Protein AF-A0A7Y3D140-F1 (afdb_monomer)

Secondary structure (DSSP, 8-state):
---EEEE--GGGHHHHHHHHHHHHHHTSS-S--SPPPHHHHHHHS-TTSEEEEEETTEEEEEEEEEES-SSGGGTT-EEEEEEE-

Structure (mmCIF, N/CA/C/O backbone):
data_AF-A0A7Y3D140-F1
#
_entry.id   AF-A0A7Y3D140-F1
#
loop_
_atom_site.group_PDB
_atom_site.id
_atom_site.type_symbol
_atom_site.label_atom_id
_atom_site.label_alt_id
_atom_site.label_comp_id
_atom_site.label_asym_id
_atom_site.label_entity_id
_atom_site.label_seq_id
_atom_site.pdbx_PDB_ins_code
_atom_site.Cartn_x
_atom_site.Cartn_y
_atom_site.Cartn_z
_atom_site.occupancy
_atom_site.B_iso_or_equiv
_atom_site.auth_seq_id
_atom_site.auth_comp_id
_atom_site.auth_asym_id
_atom_site.auth_atom_id
_atom_site.pdbx_PDB_model_num
ATOM 1 N N . MET A 1 1 ? -2.040 -1.791 -23.635 1.00 75.25 1 MET A N 1
ATOM 2 C CA . MET A 1 1 ? -1.427 -2.501 -22.490 1.00 75.25 1 MET A CA 1
ATOM 3 C C . MET A 1 1 ? -2.544 -2.945 -21.565 1.00 75.25 1 MET A C 1
ATOM 5 O O . MET A 1 1 ? -3.437 -2.145 -21.323 1.00 75.25 1 MET A O 1
ATOM 9 N N . SER A 1 2 ? -2.541 -4.198 -21.112 1.00 93.50 2 SER A N 1
ATOM 10 C CA . SER A 1 2 ? -3.506 -4.697 -20.125 1.00 93.50 2 SER A CA 1
ATOM 11 C C . SER A 1 2 ? -2.933 -4.550 -18.720 1.00 93.50 2 SER A C 1
ATOM 13 O O . SER A 1 2 ? -1.779 -4.912 -18.497 1.00 93.50 2 SER A O 1
ATOM 15 N N . VAL A 1 3 ? -3.743 -4.059 -17.786 1.00 96.81 3 VAL A N 1
ATOM 16 C CA . VAL A 1 3 ? -3.404 -4.039 -16.361 1.00 96.81 3 VAL A CA 1
ATOM 17 C C . VAL A 1 3 ? -4.004 -5.277 -15.709 1.00 96.81 3 VAL A C 1
ATOM 19 O O . VAL A 1 3 ? -5.195 -5.543 -15.869 1.00 96.81 3 VAL A O 1
ATOM 22 N N . VAL A 1 4 ? -3.189 -6.024 -14.970 1.00 98.06 4 VAL A N 1
ATOM 23 C CA . VAL A 1 4 ? -3.652 -7.132 -14.128 1.00 98.06 4 VAL A CA 1
ATOM 24 C C . VAL A 1 4 ? -3.633 -6.674 -12.677 1.00 98.06 4 VAL A C 1
ATOM 26 O O . VAL A 1 4 ? -2.604 -6.209 -12.191 1.00 98.06 4 VAL A O 1
ATOM 29 N N . ILE A 1 5 ? -4.762 -6.819 -11.985 1.00 98.38 5 ILE A N 1
ATOM 30 C CA . ILE A 1 5 ? -4.871 -6.557 -10.547 1.00 98.38 5 ILE A CA 1
ATOM 31 C C . ILE A 1 5 ? -4.929 -7.890 -9.812 1.00 98.38 5 ILE A C 1
ATOM 33 O O . ILE A 1 5 ? -5.706 -8.773 -10.178 1.00 98.38 5 ILE A O 1
ATOM 37 N N . ARG A 1 6 ? -4.125 -8.038 -8.759 1.00 98.12 6 ARG A N 1
ATOM 38 C CA . ARG A 1 6 ? -4.179 -9.202 -7.865 1.00 98.12 6 ARG A CA 1
ATOM 39 C C . ARG A 1 6 ? -3.810 -8.821 -6.440 1.00 98.12 6 ARG A C 1
ATOM 41 O O . ARG A 1 6 ? -3.241 -7.758 -6.206 1.00 98.12 6 ARG A O 1
ATOM 48 N N . THR A 1 7 ? -4.085 -9.719 -5.500 1.00 98.44 7 THR A N 1
ATOM 49 C CA . THR A 1 7 ? -3.604 -9.594 -4.122 1.00 98.44 7 THR A CA 1
ATOM 50 C C . THR A 1 7 ? -2.079 -9.495 -4.091 1.00 98.44 7 THR A C 1
ATOM 52 O O . THR A 1 7 ? -1.379 -10.209 -4.824 1.00 98.44 7 THR A O 1
ATOM 55 N N . LEU A 1 8 ? -1.587 -8.592 -3.245 1.00 98.31 8 LEU A N 1
ATOM 56 C CA . LEU A 1 8 ? -0.170 -8.431 -2.939 1.00 98.31 8 LEU A CA 1
ATOM 57 C C . LEU A 1 8 ? 0.372 -9.688 -2.246 1.00 98.31 8 LEU A C 1
ATOM 59 O O . LEU A 1 8 ? -0.279 -10.258 -1.371 1.00 98.31 8 LEU A O 1
ATOM 63 N N . LYS A 1 9 ? 1.579 -10.100 -2.621 1.00 97.31 9 LYS A N 1
ATOM 64 C CA . LYS A 1 9 ? 2.366 -11.141 -1.955 1.00 97.31 9 LYS A CA 1
ATOM 65 C C . LYS A 1 9 ? 3.618 -10.509 -1.358 1.00 97.31 9 LYS A C 1
ATOM 67 O O . LYS A 1 9 ? 4.074 -9.480 -1.838 1.00 97.31 9 LYS A O 1
ATOM 72 N N . GLU A 1 10 ? 4.216 -11.160 -0.368 1.00 97.25 10 GLU A N 1
ATOM 73 C CA . GLU A 1 10 ? 5.482 -10.711 0.232 1.00 97.25 10 GLU A CA 1
ATOM 74 C C . GLU A 1 10 ? 6.591 -10.496 -0.811 1.00 97.25 10 GLU A C 1
ATOM 76 O O . GLU A 1 10 ? 7.315 -9.511 -0.754 1.00 97.25 10 GLU A O 1
ATOM 81 N N . ALA A 1 11 ? 6.650 -11.342 -1.844 1.00 97.50 11 ALA A N 1
ATOM 82 C CA . ALA A 1 11 ? 7.599 -11.192 -2.949 1.00 97.50 11 ALA A CA 1
ATOM 83 C C . ALA A 1 11 ? 7.412 -9.900 -3.775 1.00 97.50 11 ALA A C 1
ATOM 85 O O . ALA A 1 11 ? 8.326 -9.499 -4.487 1.00 97.50 11 ALA A O 1
ATOM 86 N N . ASP A 1 12 ? 6.251 -9.241 -3.699 1.00 98.12 12 ASP A N 1
ATOM 87 C CA . ASP A 1 12 ? 6.032 -7.946 -4.353 1.00 98.12 12 ASP A CA 1
ATOM 88 C C . ASP A 1 12 ? 6.591 -6.780 -3.529 1.00 98.12 12 ASP A C 1
ATOM 90 O O . ASP A 1 12 ? 6.650 -5.655 -4.032 1.00 98.12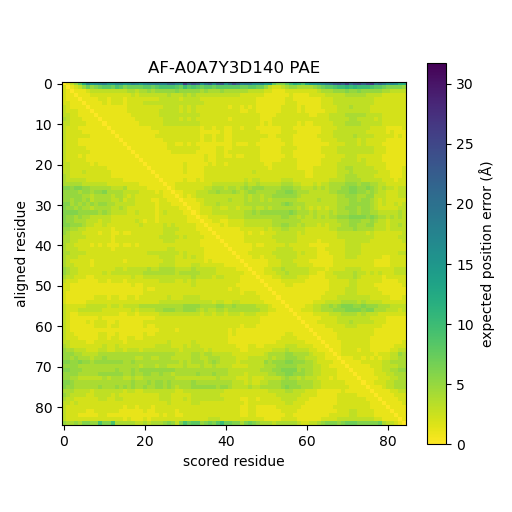 12 ASP A O 1
ATOM 94 N N . TYR A 1 13 ? 6.971 -7.021 -2.268 1.00 98.19 13 TYR A N 1
ATOM 95 C CA . TYR A 1 13 ? 7.295 -5.956 -1.329 1.00 98.19 13 TYR A CA 1
ATOM 96 C C . TYR A 1 13 ? 8.447 -5.082 -1.805 1.00 98.19 13 TYR A C 1
ATOM 98 O O . TYR A 1 13 ? 8.370 -3.869 -1.675 1.00 98.19 13 TYR A O 1
ATOM 106 N N . GLU A 1 14 ? 9.468 -5.665 -2.430 1.00 98.12 14 GLU A N 1
ATOM 107 C CA . GLU A 1 14 ? 10.588 -4.904 -2.989 1.00 98.12 14 GLU A CA 1
ATOM 108 C C . GLU A 1 14 ? 10.125 -3.864 -4.027 1.00 98.12 14 GLU A C 1
ATOM 110 O O . GLU A 1 14 ? 10.623 -2.740 -4.074 1.00 98.12 14 GLU A O 1
ATOM 115 N N . ALA A 1 15 ? 9.137 -4.204 -4.859 1.00 98.31 15 ALA A N 1
ATOM 116 C CA . ALA A 1 15 ? 8.585 -3.259 -5.823 1.00 98.31 15 ALA A CA 1
ATOM 117 C C . ALA A 1 15 ? 7.659 -2.233 -5.153 1.00 98.31 15 ALA A C 1
ATOM 119 O O . ALA A 1 15 ? 7.687 -1.057 -5.503 1.00 98.31 15 ALA A O 1
ATOM 120 N N . VAL A 1 16 ? 6.859 -2.670 -4.182 1.00 98.38 16 VAL A N 1
ATOM 121 C CA . VAL A 1 16 ? 5.933 -1.817 -3.422 1.00 98.38 16 VAL A CA 1
ATOM 122 C C . VAL A 1 16 ? 6.686 -0.779 -2.594 1.00 98.38 16 VAL A C 1
ATOM 124 O O . VAL A 1 16 ? 6.324 0.395 -2.621 1.00 98.38 16 VAL A O 1
ATOM 127 N N . SER A 1 17 ? 7.750 -1.184 -1.903 1.00 98.00 17 SER A N 1
ATOM 128 C CA . SER A 1 17 ? 8.582 -0.313 -1.076 1.00 98.00 17 SER A CA 1
ATOM 129 C C . SER A 1 17 ? 9.293 0.744 -1.920 1.00 98.00 17 SER A C 1
ATOM 131 O O . SER A 1 17 ? 9.341 1.903 -1.519 1.00 98.00 17 SER A O 1
ATOM 133 N N . ARG A 1 18 ? 9.739 0.392 -3.135 1.00 98.44 18 ARG A N 1
ATOM 134 C CA . ARG A 1 18 ? 10.279 1.352 -4.109 1.00 98.44 18 ARG A CA 1
ATOM 135 C C . ARG A 1 18 ? 9.240 2.395 -4.531 1.00 98.44 18 ARG A C 1
ATOM 137 O O . ARG A 1 18 ? 9.514 3.585 -4.435 1.00 98.44 18 ARG A O 1
ATOM 144 N N . ILE A 1 19 ? 8.044 1.966 -4.939 1.00 98.38 19 ILE A N 1
ATOM 145 C CA . ILE A 1 19 ? 6.956 2.882 -5.336 1.00 98.38 19 ILE A CA 1
ATOM 146 C C . ILE A 1 19 ? 6.551 3.783 -4.156 1.00 98.38 19 ILE A C 1
ATOM 148 O O . ILE A 1 19 ? 6.278 4.971 -4.317 1.00 98.38 19 ILE A O 1
ATOM 152 N N . TYR A 1 20 ? 6.537 3.233 -2.942 1.00 97.75 20 TYR A N 1
ATOM 153 C CA . TYR A 1 20 ? 6.261 3.995 -1.731 1.00 97.75 20 TYR A CA 1
ATOM 154 C C . TYR A 1 20 ? 7.353 5.037 -1.442 1.00 97.75 20 TYR A C 1
ATOM 156 O O . TYR A 1 20 ? 7.031 6.180 -1.119 1.00 97.75 20 TYR A O 1
ATOM 164 N N . ALA A 1 21 ? 8.628 4.681 -1.635 1.00 98.00 21 ALA A N 1
ATOM 165 C CA . ALA A 1 21 ? 9.764 5.596 -1.518 1.00 98.00 21 ALA A CA 1
ATOM 166 C C . ALA A 1 21 ? 9.672 6.765 -2.508 1.00 98.00 21 ALA A C 1
ATOM 168 O O . ALA A 1 21 ? 9.942 7.906 -2.139 1.00 98.00 21 ALA A O 1
ATOM 169 N N . GLU A 1 22 ? 9.252 6.499 -3.748 1.00 97.75 22 GLU A N 1
ATOM 170 C CA . GLU A 1 22 ? 8.996 7.542 -4.748 1.00 97.75 22 GLU A CA 1
ATOM 171 C C . GLU A 1 22 ? 7.904 8.504 -4.263 1.00 97.75 22 GLU A C 1
ATOM 173 O O . GLU A 1 22 ? 8.074 9.720 -4.339 1.00 97.75 22 GLU A O 1
ATOM 178 N N . GLY A 1 23 ? 6.829 7.971 -3.670 1.00 96.75 23 GLY A N 1
ATOM 179 C CA . GLY A 1 23 ? 5.782 8.760 -3.023 1.00 96.75 23 GLY A CA 1
ATOM 180 C C . GLY A 1 23 ? 6.301 9.640 -1.880 1.00 96.75 23 GLY A C 1
ATOM 181 O O . GLY A 1 23 ? 5.974 10.827 -1.838 1.00 96.75 23 GLY A O 1
ATOM 182 N N . ILE A 1 24 ? 7.140 9.094 -0.992 1.00 96.94 24 ILE A N 1
ATOM 183 C CA . ILE A 1 24 ? 7.791 9.841 0.101 1.00 96.94 24 ILE A CA 1
ATOM 184 C C . ILE A 1 24 ? 8.659 10.970 -0.462 1.00 96.94 24 ILE A C 1
ATOM 186 O O . ILE A 1 24 ? 8.556 12.110 -0.011 1.00 96.94 24 ILE A O 1
ATOM 190 N N . ALA A 1 25 ? 9.460 10.686 -1.493 1.00 97.19 25 ALA A N 1
ATOM 191 C CA . ALA A 1 25 ? 10.357 11.660 -2.109 1.00 97.19 25 ALA A CA 1
ATOM 192 C C . ALA A 1 25 ? 9.618 12.876 -2.700 1.00 97.19 25 ALA A C 1
ATOM 194 O O . ALA A 1 25 ? 10.209 13.951 -2.805 1.00 97.19 25 ALA A O 1
ATOM 195 N N . THR A 1 26 ? 8.331 12.743 -3.053 1.00 95.81 26 THR A N 1
ATOM 196 C CA . THR A 1 26 ? 7.516 13.891 -3.493 1.00 95.81 26 THR A CA 1
ATOM 197 C C . THR A 1 26 ? 7.180 14.875 -2.370 1.00 95.81 26 THR A C 1
ATOM 199 O O . THR A 1 26 ? 6.898 16.035 -2.657 1.00 95.81 26 THR A O 1
ATOM 202 N N . GLY A 1 27 ? 7.140 14.425 -1.109 1.00 94.38 27 GLY A N 1
ATOM 203 C CA 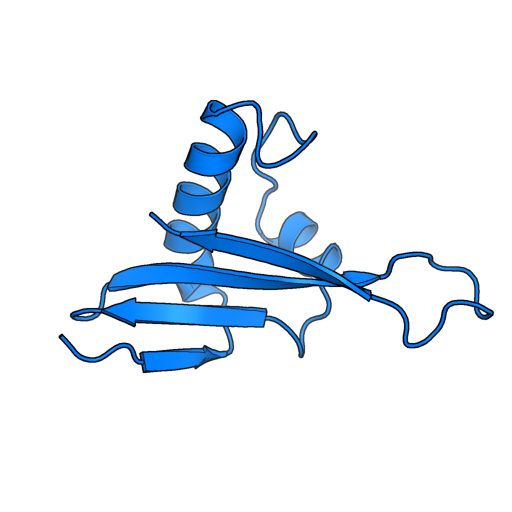. GLY A 1 27 ? 6.648 15.212 0.028 1.00 94.38 27 GLY A CA 1
ATOM 204 C C . GLY A 1 27 ? 5.146 15.534 -0.007 1.00 94.38 27 GLY A C 1
ATOM 205 O O . GLY A 1 27 ? 4.697 16.401 0.739 1.00 94.38 27 GLY A O 1
ATOM 206 N N . ILE A 1 28 ? 4.369 14.884 -0.885 1.00 93.50 28 ILE A N 1
ATOM 207 C CA . ILE A 1 28 ? 2.936 15.167 -1.092 1.00 93.50 28 ILE A CA 1
ATOM 208 C C . ILE A 1 28 ? 2.068 13.956 -0.736 1.00 93.50 28 ILE A C 1
ATOM 210 O O . ILE A 1 28 ? 1.005 14.108 -0.140 1.00 93.50 28 ILE A O 1
ATOM 214 N N . ALA A 1 29 ? 2.497 12.750 -1.119 1.00 92.44 29 ALA A N 1
ATOM 215 C CA . ALA A 1 29 ? 1.649 11.558 -1.064 1.00 92.44 29 ALA A CA 1
ATOM 216 C C . ALA A 1 29 ? 1.493 10.949 0.341 1.00 92.44 29 ALA A C 1
ATOM 218 O O . ALA A 1 29 ? 0.621 10.109 0.550 1.00 92.44 29 ALA A O 1
ATOM 219 N N . THR A 1 30 ? 2.362 11.299 1.288 1.00 93.12 30 THR A N 1
ATOM 220 C CA . THR A 1 30 ? 2.355 10.756 2.651 1.00 93.12 30 THR A CA 1
ATOM 221 C C . THR A 1 30 ? 3.099 11.686 3.602 1.00 93.12 30 THR A C 1
ATOM 223 O O . THR A 1 30 ? 3.973 12.439 3.179 1.00 93.12 30 THR A O 1
ATOM 226 N N . PHE A 1 31 ? 2.757 11.617 4.888 1.00 92.06 31 PHE A N 1
ATOM 227 C CA . PHE A 1 31 ? 3.507 12.276 5.962 1.00 92.06 31 PHE A CA 1
ATOM 228 C C . PHE A 1 31 ? 4.672 11.431 6.486 1.00 92.06 31 PHE A C 1
ATOM 230 O O . PHE A 1 31 ? 5.451 11.898 7.312 1.00 92.06 31 PHE A O 1
ATOM 237 N N . GLU A 1 32 ? 4.772 10.186 6.034 1.00 93.56 32 GLU A N 1
ATOM 238 C CA . GLU A 1 32 ? 5.847 9.277 6.409 1.00 93.56 32 GLU A CA 1
ATOM 239 C C . GLU A 1 32 ? 7.151 9.735 5.760 1.00 93.56 32 GLU A C 1
ATOM 241 O O . GLU A 1 32 ? 7.177 10.109 4.588 1.00 93.56 32 GLU A O 1
ATOM 246 N N . THR A 1 33 ? 8.235 9.717 6.527 1.00 94.38 33 THR A N 1
ATOM 247 C CA . THR A 1 33 ? 9.545 10.202 6.071 1.00 94.38 33 THR A CA 1
ATOM 248 C C . THR A 1 33 ? 10.470 9.078 5.631 1.00 94.38 33 THR A C 1
ATOM 250 O O . THR A 1 33 ? 11.472 9.331 4.968 1.00 94.38 33 THR A O 1
ATOM 253 N N . GLU A 1 34 ? 10.147 7.839 5.998 1.00 95.62 34 GLU A N 1
ATOM 254 C CA . GLU A 1 34 ? 10.968 6.662 5.746 1.00 95.62 34 GLU A CA 1
ATOM 255 C C . GLU A 1 34 ? 10.108 5.494 5.259 1.00 95.62 34 GLU A C 1
ATOM 257 O O . GLU A 1 34 ? 8.904 5.399 5.518 1.00 95.62 34 GLU A O 1
ATOM 262 N N . VAL A 1 35 ? 10.744 4.596 4.512 1.00 96.12 35 VAL A N 1
ATOM 263 C CA . VAL A 1 35 ? 10.127 3.348 4.073 1.00 9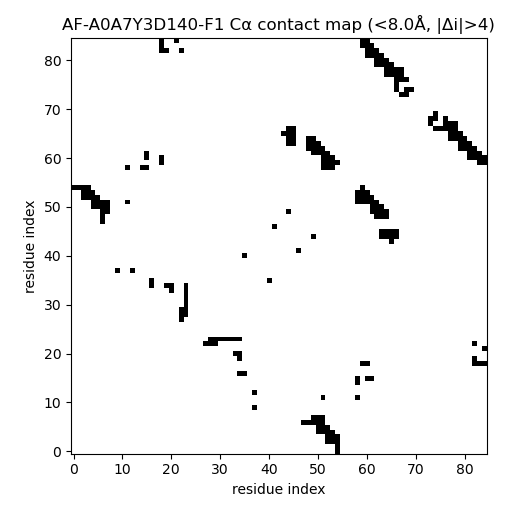6.12 35 VAL A CA 1
ATOM 264 C C . VAL A 1 35 ? 10.243 2.349 5.217 1.00 96.12 35 VAL A C 1
ATOM 266 O O . VAL A 1 35 ? 11.350 2.056 5.663 1.00 96.12 35 VAL A O 1
ATOM 269 N N . LEU A 1 36 ? 9.107 1.825 5.675 1.00 94.31 36 LEU A N 1
ATOM 270 C CA . LEU A 1 36 ? 9.068 0.782 6.702 1.00 94.31 36 LEU A CA 1
ATOM 271 C C . LEU A 1 36 ? 9.752 -0.501 6.212 1.00 94.31 36 LEU A C 1
ATOM 273 O O . LEU A 1 36 ? 9.888 -0.732 5.008 1.00 94.31 36 LEU A O 1
ATOM 277 N N . ASP A 1 37 ? 10.165 -1.368 7.128 1.00 96.00 37 ASP A N 1
ATOM 27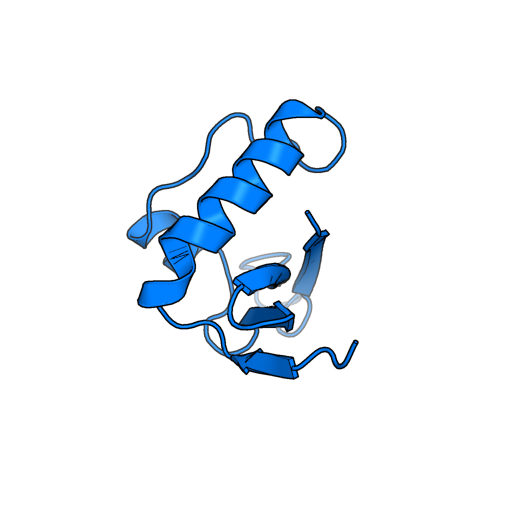8 C CA . ASP A 1 37 ? 10.530 -2.731 6.757 1.00 96.00 37 ASP A CA 1
ATOM 279 C C . ASP A 1 37 ? 9.270 -3.579 6.487 1.00 96.00 37 ASP A C 1
ATOM 281 O O . ASP A 1 37 ? 8.134 -3.123 6.646 1.00 96.00 37 ASP A O 1
ATOM 285 N N . TRP A 1 38 ? 9.454 -4.808 5.995 1.00 96.12 38 TRP A N 1
ATOM 286 C CA . TRP A 1 38 ? 8.312 -5.669 5.674 1.00 96.12 38 TRP A CA 1
ATOM 287 C C . TRP A 1 38 ? 7.421 -5.966 6.891 1.00 96.12 38 TRP A C 1
ATOM 289 O O . TRP A 1 38 ? 6.209 -5.804 6.747 1.00 96.12 38 TRP A O 1
ATOM 299 N N . PRO A 1 39 ? 7.946 -6.388 8.061 1.00 97.31 39 PRO A N 1
ATOM 300 C CA . PRO A 1 39 ? 7.126 -6.618 9.250 1.00 97.31 39 PRO A CA 1
ATOM 301 C C . PRO A 1 39 ? 6.236 -5.430 9.624 1.00 97.31 39 PRO A C 1
ATOM 303 O O . PRO A 1 39 ? 5.024 -5.614 9.768 1.00 97.31 39 PRO A O 1
ATOM 306 N N . ASP A 1 40 ? 6.801 -4.226 9.699 1.00 96.38 40 ASP A N 1
ATOM 307 C CA . ASP A 1 40 ? 6.070 -3.030 10.118 1.00 96.38 40 ASP A CA 1
ATOM 308 C C . ASP A 1 40 ? 5.047 -2.597 9.060 1.00 96.38 40 ASP A C 1
ATOM 310 O O . ASP A 1 40 ? 3.892 -2.281 9.367 1.00 96.38 40 ASP A O 1
ATOM 314 N N . TRP A 1 41 ? 5.425 -2.653 7.779 1.00 96.31 41 TRP A N 1
ATOM 315 C CA . TRP A 1 41 ? 4.505 -2.378 6.676 1.00 96.31 41 TRP A CA 1
ATOM 316 C C . TRP A 1 41 ? 3.351 -3.391 6.644 1.00 96.31 41 TRP A C 1
ATOM 318 O O . TRP A 1 41 ? 2.191 -3.038 6.411 1.00 96.31 41 TRP A O 1
ATOM 328 N N . ASN A 1 42 ? 3.653 -4.664 6.905 1.00 96.31 42 ASN A N 1
ATOM 329 C CA . ASN A 1 42 ? 2.681 -5.745 6.945 1.00 96.31 42 ASN A CA 1
ATOM 330 C C . ASN A 1 42 ? 1.733 -5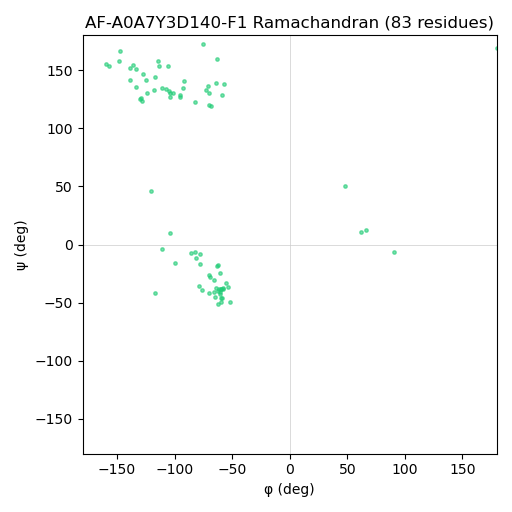.646 8.151 1.00 96.31 42 ASN A C 1
ATOM 332 O O . ASN A 1 42 ? 0.598 -6.096 8.028 1.00 96.31 42 ASN A O 1
ATOM 336 N N . ASP A 1 43 ? 2.129 -5.062 9.280 1.00 96.00 43 ASP A N 1
ATOM 337 C CA . ASP A 1 43 ? 1.211 -4.827 10.405 1.00 96.00 43 ASP A CA 1
ATOM 338 C C . ASP A 1 43 ? 0.317 -3.592 10.181 1.00 96.00 43 ASP A C 1
ATOM 340 O O . ASP A 1 43 ? -0.878 -3.603 10.489 1.00 96.00 43 ASP A O 1
ATOM 344 N N . LYS A 1 44 ? 0.861 -2.546 9.542 1.00 95.25 44 LYS A N 1
ATOM 345 C CA . LYS A 1 44 ? 0.165 -1.271 9.290 1.00 95.25 44 LYS A CA 1
ATOM 346 C C . LYS A 1 44 ? -1.115 -1.407 8.453 1.00 95.25 44 LYS A C 1
ATOM 348 O O . LYS A 1 44 ? -2.096 -0.695 8.694 1.00 95.25 44 LYS A O 1
ATOM 353 N N . TYR A 1 45 ? -1.123 -2.286 7.452 1.00 97.06 45 TYR A N 1
ATOM 354 C CA . TYR A 1 45 ? -2.237 -2.419 6.503 1.00 97.06 45 TYR A CA 1
ATOM 355 C C . TYR A 1 45 ? -3.081 -3.672 6.753 1.00 97.06 45 TYR A C 1
ATOM 357 O O . TYR A 1 45 ? -2.599 -4.702 7.207 1.00 97.06 45 TYR A O 1
ATOM 365 N N . ILE A 1 46 ? -4.356 -3.653 6.376 1.00 97.19 46 ILE A N 1
ATOM 366 C CA . ILE A 1 46 ? -5.255 -4.808 6.492 1.00 97.19 46 ILE A CA 1
ATOM 367 C C . ILE A 1 46 ? -4.833 -5.876 5.474 1.00 97.19 46 ILE A C 1
ATOM 369 O O . ILE A 1 46 ? -4.841 -5.620 4.272 1.00 97.19 46 ILE A O 1
ATOM 373 N N . SER A 1 47 ? -4.474 -7.076 5.935 1.00 95.50 47 SER A N 1
ATOM 374 C CA . SER A 1 47 ? -3.888 -8.146 5.105 1.00 95.50 47 SER A CA 1
ATOM 375 C C . SER A 1 47 ? -4.750 -8.579 3.918 1.00 95.50 47 SER A C 1
ATOM 377 O O . SER A 1 47 ? -4.225 -8.809 2.832 1.00 95.50 47 SER A O 1
ATOM 379 N N . SER A 1 48 ? -6.074 -8.625 4.080 1.00 95.56 48 SER A N 1
ATOM 380 C CA . SER A 1 48 ? -7.008 -8.990 3.007 1.00 95.56 48 SER A CA 1
ATOM 381 C C . SER A 1 48 ? -7.275 -7.871 1.995 1.00 95.56 48 SER A C 1
ATOM 383 O O . SER A 1 48 ? -7.936 -8.112 0.988 1.00 95.56 48 SER A O 1
ATOM 385 N N . CYS A 1 49 ? -6.792 -6.652 2.247 1.00 97.25 49 CYS A N 1
ATOM 386 C CA . CYS A 1 49 ? -7.139 -5.453 1.484 1.00 97.25 49 CYS A CA 1
ATOM 387 C C . CYS A 1 49 ? -5.900 -4.808 0.855 1.00 97.25 49 CYS A C 1
ATOM 389 O O . CYS A 1 49 ? -5.703 -3.598 0.960 1.00 97.25 49 CYS A O 1
ATOM 391 N N . ARG A 1 50 ? -5.046 -5.628 0.234 1.00 98.38 50 ARG A N 1
ATOM 392 C CA . ARG A 1 50 ? -3.809 -5.186 -0.420 1.00 98.38 50 ARG A CA 1
ATOM 393 C C . ARG A 1 50 ? -3.745 -5.713 -1.839 1.00 98.38 50 ARG A C 1
ATOM 395 O O . ARG A 1 50 ? -3.816 -6.923 -2.059 1.00 98.38 50 ARG A O 1
ATOM 402 N N . LEU A 1 51 ? -3.597 -4.807 -2.791 1.00 98.75 51 LEU A N 1
ATOM 403 C CA . LEU A 1 51 ? -3.602 -5.102 -4.215 1.00 98.75 51 LEU A CA 1
ATOM 404 C C . LEU A 1 51 ? -2.353 -4.527 -4.874 1.00 98.75 51 LEU A C 1
ATOM 406 O O . LEU A 1 51 ? -1.890 -3.456 -4.492 1.00 98.75 51 LEU A O 1
ATOM 410 N N . VAL A 1 52 ? -1.860 -5.214 -5.900 1.00 98.75 52 VAL A N 1
ATOM 411 C CA . VAL A 1 52 ? -0.834 -4.707 -6.819 1.00 98.75 52 VAL A CA 1
ATOM 412 C C . VAL A 1 52 ? -1.400 -4.618 -8.232 1.00 98.75 52 VAL A C 1
ATOM 414 O O . VAL A 1 52 ? -2.192 -5.470 -8.647 1.00 98.75 52 VAL A O 1
ATOM 417 N N . ALA A 1 53 ? -0.978 -3.592 -8.965 1.00 98.69 53 ALA A N 1
ATOM 418 C CA . ALA A 1 53 ? -1.244 -3.416 -10.383 1.00 98.69 53 ALA A CA 1
ATOM 419 C C . ALA A 1 53 ? -0.013 -3.816 -11.195 1.00 98.69 53 ALA A C 1
ATOM 421 O O . ALA A 1 53 ? 1.097 -3.380 -10.892 1.00 98.69 53 ALA A O 1
ATOM 422 N N . ILE A 1 54 ? -0.209 -4.651 -12.217 1.00 98.50 54 ILE A N 1
ATOM 423 C CA . ILE A 1 54 ? 0.876 -5.254 -12.995 1.00 98.50 54 ILE A CA 1
ATOM 424 C C . ILE A 1 54 ? 0.706 -4.944 -14.479 1.00 98.50 54 ILE A C 1
ATOM 426 O O . ILE A 1 54 ? -0.364 -5.175 -15.048 1.00 98.50 54 ILE A O 1
ATOM 430 N N . ILE A 1 55 ? 1.783 -4.472 -15.108 1.00 97.88 55 ILE A N 1
ATOM 431 C CA . ILE A 1 55 ? 1.909 -4.286 -16.557 1.00 97.88 55 ILE A CA 1
ATOM 432 C C . ILE A 1 55 ? 3.210 -4.955 -17.002 1.00 97.88 55 ILE A C 1
ATOM 434 O O . ILE A 1 55 ? 4.268 -4.646 -16.461 1.00 97.88 55 ILE A O 1
ATOM 438 N N . ALA A 1 56 ? 3.138 -5.853 -17.992 1.00 95.44 56 ALA A N 1
ATOM 439 C CA . ALA A 1 56 ? 4.304 -6.575 -18.524 1.00 95.44 56 ALA A CA 1
ATOM 440 C C . ALA A 1 56 ? 5.193 -7.175 -17.409 1.00 95.44 56 ALA A C 1
ATOM 442 O O . ALA A 1 56 ? 6.395 -6.922 -17.355 1.00 95.44 56 ALA A O 1
ATOM 443 N N . ASP A 1 57 ? 4.556 -7.902 -16.483 1.00 93.56 57 ASP A N 1
ATOM 444 C CA . ASP A 1 57 ? 5.172 -8.566 -15.322 1.00 93.56 57 ASP A CA 1
ATOM 445 C C . ASP A 1 57 ? 5.862 -7.645 -14.301 1.00 93.56 57 ASP A C 1
ATOM 447 O O . ASP A 1 57 ? 6.519 -8.116 -13.374 1.00 93.56 57 ASP A O 1
ATOM 451 N N . LYS A 1 58 ? 5.664 -6.327 -14.407 1.00 96.88 58 LYS A N 1
ATOM 452 C CA . LYS A 1 58 ? 6.160 -5.345 -13.440 1.00 96.88 58 LYS A CA 1
ATOM 453 C C . LYS A 1 58 ? 5.024 -4.789 -12.605 1.00 96.88 58 LYS A C 1
ATOM 455 O O . LYS A 1 58 ? 3.997 -4.387 -13.146 1.00 96.88 58 LYS A O 1
ATOM 460 N N . VAL A 1 59 ? 5.234 -4.723 -11.293 1.00 98.38 59 VAL A N 1
ATOM 461 C CA . VAL A 1 59 ? 4.363 -3.957 -10.399 1.00 98.38 59 VAL A CA 1
ATOM 462 C C . VAL A 1 59 ? 4.564 -2.471 -10.703 1.00 98.38 59 VAL A C 1
ATOM 464 O O . VAL A 1 59 ? 5.678 -1.968 -10.578 1.00 98.38 59 VAL A O 1
ATOM 467 N N . VAL A 1 60 ? 3.490 -1.803 -11.119 1.00 98.19 60 VAL A N 1
ATOM 468 C CA . VAL A 1 60 ? 3.448 -0.369 -11.479 1.00 98.19 60 VAL A CA 1
ATOM 469 C C . VAL A 1 60 ? 2.650 0.463 -10.473 1.00 98.19 60 VAL A C 1
ATOM 471 O O . VAL A 1 60 ? 2.528 1.674 -10.590 1.00 98.19 60 VAL A O 1
ATOM 474 N N . GLY A 1 61 ? 2.053 -0.189 -9.479 1.00 98.44 61 GLY A N 1
ATOM 475 C CA . GLY A 1 61 ? 1.285 0.484 -8.448 1.00 98.44 61 GLY A CA 1
ATOM 476 C C . GLY A 1 61 ? 0.706 -0.493 -7.445 1.00 98.44 61 GLY A C 1
ATOM 477 O O . GLY A 1 61 ? 0.706 -1.710 -7.659 1.00 98.44 61 GLY A O 1
ATOM 478 N N . PHE A 1 62 ? 0.190 0.042 -6.350 1.00 98.69 62 PHE A N 1
ATOM 479 C CA . PHE A 1 62 ? -0.483 -0.736 -5.322 1.00 98.69 62 PHE A CA 1
ATOM 480 C C . PHE A 1 62 ? -1.593 0.075 -4.656 1.00 98.69 62 PHE A C 1
ATOM 482 O O . PHE A 1 62 ? -1.595 1.306 -4.681 1.00 98.69 62 PHE A O 1
ATOM 489 N N . ALA A 1 63 ? -2.539 -0.639 -4.055 1.00 98.69 63 ALA A N 1
ATOM 490 C CA . ALA A 1 63 ? -3.600 -0.064 -3.242 1.00 98.69 63 ALA A CA 1
ATOM 491 C C . ALA A 1 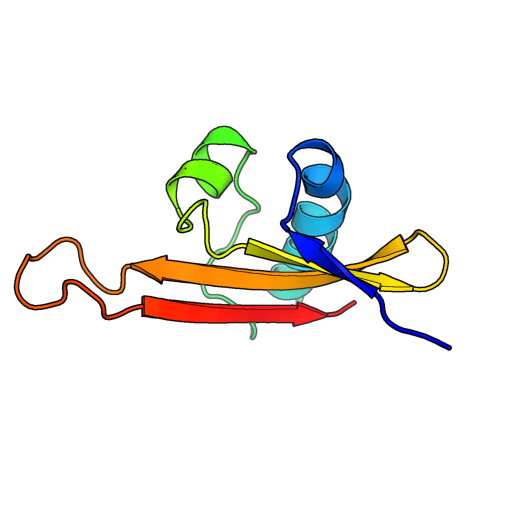63 ? -3.736 -0.851 -1.938 1.00 98.69 63 ALA A C 1
ATOM 493 O O . ALA A 1 63 ? -3.726 -2.085 -1.947 1.00 98.69 63 ALA A O 1
ATOM 494 N N . VAL A 1 64 ? -3.859 -0.137 -0.825 1.00 98.44 64 VAL A N 1
ATOM 495 C CA . VAL A 1 64 ? -3.934 -0.716 0.520 1.00 98.44 64 VAL A CA 1
ATOM 496 C C . VAL A 1 64 ? -4.978 -0.006 1.366 1.00 98.44 64 VAL A C 1
ATOM 498 O O . VAL A 1 64 ? -5.251 1.177 1.162 1.00 98.44 64 VAL A O 1
ATOM 501 N N . 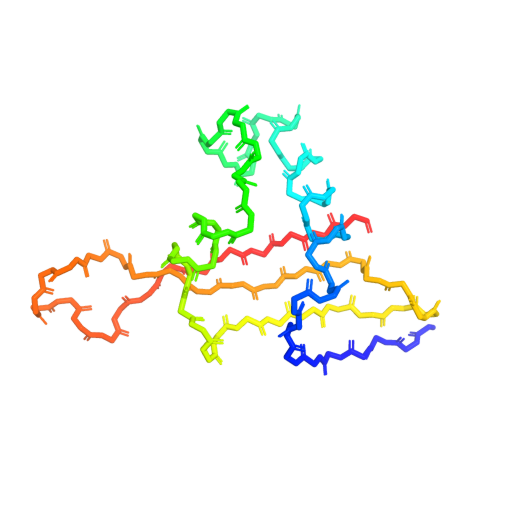LEU A 1 65 ? -5.543 -0.739 2.327 1.00 98.44 65 LEU A N 1
ATOM 502 C CA . LEU A 1 65 ? -6.393 -0.175 3.371 1.00 98.44 65 LEU A CA 1
ATOM 503 C C . LEU A 1 65 ? -5.707 -0.241 4.736 1.00 98.44 65 LEU A C 1
ATOM 505 O O . LEU A 1 65 ? -5.201 -1.297 5.117 1.00 98.44 65 LEU A O 1
ATOM 509 N N . SER A 1 66 ? -5.753 0.849 5.497 1.00 96.75 66 SER A N 1
ATOM 510 C CA . SER A 1 66 ? -5.371 0.897 6.915 1.00 96.75 66 SER A CA 1
ATOM 511 C C . SER A 1 66 ? -6.602 1.180 7.781 1.00 96.75 66 SER A C 1
ATOM 513 O O . SER A 1 66 ? -7.591 1.759 7.326 1.00 96.75 66 SER A O 1
ATOM 515 N N . LYS A 1 67 ? -6.586 0.745 9.045 1.00 96.12 67 LYS A N 1
ATOM 516 C CA . LYS A 1 67 ? -7.655 1.107 9.988 1.00 96.12 67 LYS A CA 1
ATOM 517 C C . LYS A 1 67 ? -7.533 2.593 10.317 1.00 96.12 67 LYS A C 1
ATOM 519 O O . LYS A 1 67 ? -6.472 3.022 10.754 1.00 96.12 67 LYS A O 1
ATOM 524 N N . VAL A 1 68 ? -8.631 3.344 10.220 1.00 96.06 68 VAL A N 1
ATOM 525 C CA . VAL A 1 68 ? -8.641 4.760 10.648 1.00 96.06 68 VAL A CA 1
ATOM 526 C C . VAL A 1 68 ? -8.435 4.883 12.163 1.00 96.06 68 VAL A C 1
ATOM 528 O O . VAL A 1 68 ? -7.886 5.864 12.656 1.00 96.06 68 VAL A O 1
ATOM 531 N N . SER A 1 69 ? -8.890 3.892 12.936 1.00 94.88 69 SER A N 1
ATOM 532 C CA . SER A 1 69 ? -8.732 3.874 14.389 1.00 94.88 69 SER A CA 1
ATOM 533 C C . SER A 1 69 ? -8.818 2.458 14.956 1.00 94.88 69 SER A C 1
ATOM 535 O O . SER A 1 69 ? -9.517 1.602 14.418 1.00 94.88 69 SER A O 1
ATOM 537 N N . ASN A 1 70 ? -8.170 2.241 16.103 1.00 92.56 70 ASN A N 1
ATOM 538 C CA . ASN A 1 70 ? -8.308 1.020 16.904 1.00 92.56 70 ASN A CA 1
ATOM 539 C C . ASN A 1 70 ? -9.543 1.025 17.824 1.00 92.56 70 ASN A C 1
ATOM 541 O O . ASN A 1 70 ? -9.823 0.026 18.481 1.00 92.56 70 ASN A O 1
ATOM 545 N N . ARG A 1 71 ? -10.285 2.137 17.913 1.00 96.19 71 ARG A N 1
ATOM 546 C CA . ARG A 1 71 ? -11.506 2.214 18.731 1.00 96.19 71 ARG A CA 1
ATOM 547 C C . ARG A 1 71 ? -12.636 1.430 18.059 1.00 96.19 71 ARG A C 1
ATOM 549 O O . ARG A 1 71 ? -12.918 1.662 16.887 1.00 96.19 71 ARG A O 1
ATOM 556 N N . GLU A 1 72 ? -13.350 0.602 18.823 1.00 95.81 72 GLU A N 1
ATOM 557 C CA . GLU A 1 72 ? -14.412 -0.283 18.300 1.00 95.81 72 GLU A CA 1
ATOM 558 C C . GLU A 1 72 ? -15.503 0.466 17.514 1.00 95.81 72 GLU A C 1
ATOM 560 O O . GLU A 1 72 ? -16.011 -0.042 16.521 1.00 95.81 72 GLU A O 1
ATOM 565 N N . VAL A 1 73 ? -15.818 1.710 17.894 1.00 97.44 73 VAL A N 1
ATOM 566 C CA . VAL A 1 73 ? -16.822 2.546 17.204 1.00 97.44 73 VAL A CA 1
ATOM 567 C C . VAL A 1 73 ? -16.480 2.866 15.742 1.00 97.44 73 VAL A C 1
ATOM 569 O O . VAL A 1 73 ? -17.370 3.247 14.991 1.00 97.44 73 VAL A O 1
ATOM 572 N N . TYR A 1 74 ? -15.217 2.710 15.331 1.00 96.81 74 TYR A N 1
ATOM 573 C CA . TYR A 1 74 ? -14.760 2.911 13.950 1.00 96.81 74 TYR A CA 1
ATOM 574 C C . TYR A 1 74 ? -14.506 1.598 13.205 1.00 96.81 74 TYR A C 1
ATOM 576 O O . TYR A 1 74 ? -13.939 1.597 12.112 1.00 96.81 74 TYR A O 1
ATOM 584 N N . LYS A 1 75 ? -14.905 0.458 13.772 1.00 95.12 75 LYS A N 1
ATOM 585 C CA . LYS A 1 75 ? -14.755 -0.835 13.110 1.00 95.12 75 LYS A CA 1
ATOM 586 C C . LYS A 1 75 ? -15.490 -0.840 11.771 1.00 95.12 75 LYS A C 1
ATOM 588 O O . LYS A 1 75 ? -16.666 -0.503 11.690 1.00 95.12 75 LYS A O 1
ATOM 593 N N . GLY A 1 76 ? -14.773 -1.242 10.725 1.00 94.25 76 GLY A N 1
ATOM 594 C CA . GLY A 1 76 ? -15.263 -1.209 9.345 1.00 94.25 76 GLY A CA 1
ATOM 595 C C . GLY A 1 76 ? -14.949 0.088 8.593 1.00 94.25 76 GLY A C 1
ATOM 596 O O . GLY A 1 76 ? -15.168 0.132 7.387 1.00 94.25 76 GLY A O 1
ATOM 597 N N . VAL A 1 77 ? -14.391 1.108 9.255 1.00 97.50 77 VAL A N 1
ATOM 598 C CA . VAL A 1 77 ? -13.897 2.330 8.604 1.00 97.50 77 VAL A CA 1
ATOM 599 C C . VAL A 1 77 ? -12.398 2.196 8.332 1.00 97.50 77 VAL A C 1
ATOM 601 O O . VAL A 1 77 ? -11.611 1.900 9.236 1.00 97.50 77 VAL A O 1
ATOM 604 N N . ALA A 1 78 ? -12.001 2.422 7.082 1.00 97.81 78 ALA A N 1
ATOM 605 C CA . ALA A 1 78 ? -10.620 2.322 6.632 1.00 97.81 78 ALA A CA 1
ATOM 606 C C . ALA A 1 78 ? -10.222 3.532 5.783 1.00 97.81 78 ALA A C 1
ATOM 608 O O . ALA A 1 78 ? -11.061 4.129 5.109 1.00 97.81 78 ALA A O 1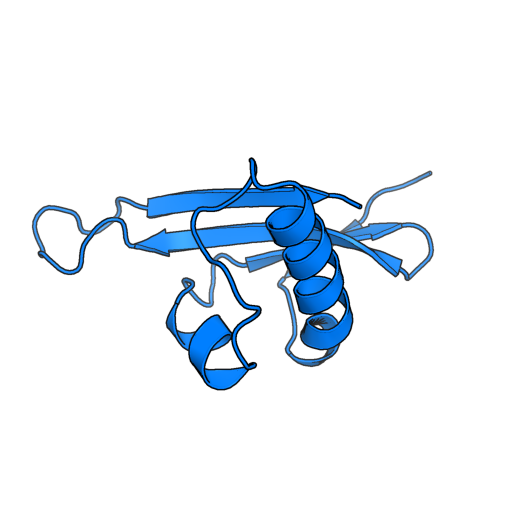
ATOM 609 N N . GLU A 1 79 ? -8.938 3.869 5.818 1.00 97.38 79 GLU A N 1
ATOM 610 C CA . GLU A 1 79 ? -8.326 4.815 4.894 1.00 97.38 79 GLU A CA 1
ATOM 611 C C . GLU A 1 79 ? -7.762 4.044 3.703 1.00 97.38 79 GLU A C 1
ATOM 613 O O . GLU A 1 79 ? -7.227 2.946 3.871 1.00 97.38 79 GLU A O 1
ATOM 618 N N . VAL A 1 80 ? -7.906 4.607 2.504 1.00 97.75 80 VAL A N 1
ATOM 619 C CA 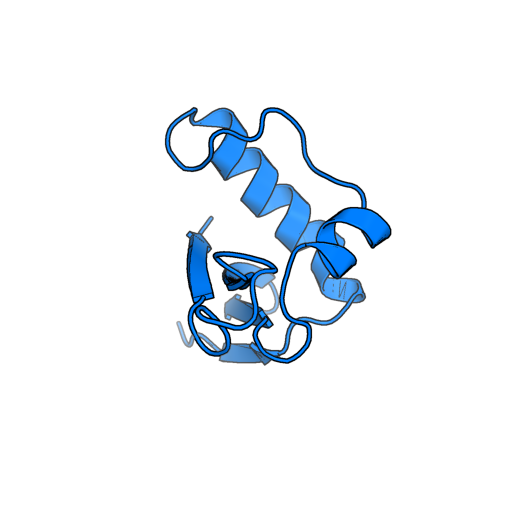. VAL A 1 80 ? -7.353 4.042 1.274 1.00 97.75 80 VAL A CA 1
ATOM 620 C C . VAL A 1 80 ? -6.119 4.820 0.847 1.00 97.75 80 VAL A C 1
ATOM 622 O O . VAL A 1 80 ? -6.163 6.042 0.720 1.00 97.75 80 VAL A O 1
ATOM 625 N N . SER A 1 81 ? -5.037 4.100 0.566 1.00 97.56 81 SER A N 1
ATOM 626 C CA . SER A 1 81 ? -3.833 4.661 -0.045 1.00 97.56 81 SER A CA 1
ATOM 627 C C . SER A 1 81 ? -3.593 3.993 -1.395 1.00 97.56 81 SER A C 1
ATOM 629 O O . SER A 1 81 ? -3.657 2.766 -1.505 1.00 97.56 81 SER A O 1
ATOM 631 N N . VAL A 1 82 ? -3.324 4.799 -2.425 1.00 98.19 82 VAL A N 1
ATOM 632 C CA . VAL A 1 82 ? -3.068 4.340 -3.797 1.00 98.19 82 VAL A CA 1
ATOM 633 C C . VAL A 1 82 ? -1.795 5.004 -4.304 1.00 98.19 82 VAL A C 1
ATOM 635 O O . VAL A 1 82 ? -1.706 6.229 -4.310 1.00 98.19 82 VAL A O 1
ATOM 638 N N . TYR A 1 83 ? -0.835 4.195 -4.748 1.00 98.19 83 TYR A N 1
ATOM 639 C CA . TYR A 1 83 ? 0.435 4.663 -5.303 1.00 98.19 83 TYR A CA 1
ATOM 640 C C . TYR A 1 83 ? 0.655 4.078 -6.698 1.00 98.19 83 TYR A C 1
ATOM 642 O O . TYR A 1 83 ? 0.326 2.915 -6.945 1.00 98.19 83 TYR A O 1
ATOM 650 N N . VAL A 1 84 ? 1.219 4.885 -7.599 1.00 97.44 84 VAL A N 1
ATOM 651 C CA . VAL A 1 84 ? 1.516 4.542 -8.999 1.00 97.44 84 VAL A CA 1
ATOM 652 C C . VAL A 1 84 ? 2.888 5.115 -9.365 1.00 97.44 84 VAL A C 1
ATOM 654 O O . VAL A 1 84 ? 3.202 6.222 -8.929 1.00 97.44 84 VAL A O 1
ATOM 657 N N . SER A 1 85 ? 3.666 4.361 -10.145 1.00 93.06 85 SER A N 1
ATOM 658 C CA . SER A 1 85 ? 5.010 4.688 -10.651 1.00 93.06 85 SER A CA 1
ATOM 659 C C . SER A 1 85 ? 5.070 4.485 -12.163 1.00 93.06 85 SER A C 1
ATOM 661 O O . SER A 1 85 ? 4.546 3.442 -12.630 1.00 93.06 85 SER A O 1
#

Nearest PDB structures (foldseek):
  5t7e-assembly1_C-2  TM=8.585E-01  e=1.521E-05  Streptomyces hygroscopicus
  4mbu-assembly1_A  TM=8.290E-01  e=1.051E-04  Staphylococcus aureus subsp. aureus Mu50
  4zbg-assembly1_A  TM=7.230E-01  e=1.704E-02  Brucella abortus str. 2308 A
  2rhs-assembly1_D  TM=6.567E-01  e=2.947E+00  Staphylococcus haemolyticus
  2rhs-assembly1_B  TM=6.628E-01  e=4.934E+00  Staphylococcus haemolyticus

Solvent-accessible surface area (backbone atoms only — not comparable to full-atom values): 5115 Å² total; per-residue (Å²): 136,70,78,48,77,46,74,60,53,80,88,47,42,72,53,51,50,50,48,48,42,56,36,36,74,67,67,71,77,46,91,57,89,72,75,68,56,68,70,59,49,58,67,61,34,46,81,93,44,33,35,32,34,30,47,94,93,35,72,40,30,37,38,39,28,28,67,73,50,92,51,76,93,40,68,93,45,63,44,80,51,77,48,75,104

Sequence (85 aa):
MSVVIRTLKEADYEAVSRIYAEGIATGIATFETEVLDWPDWNDKYISSCRLVAIIADKVVGFAVLSKVSNREVYKGVAEVSVYVS

Radius of gyration: 13.23 Å; Cα contacts (8 Å, |Δi|>4): 125; chains: 1; bounding box: 28×26×41 Å

Foldseek 3Di:
DDKDKDADDPVCVVQALVLVVVLLVVVPQDPDNHRDDPVVVCVQFDRVAKMFIDDPNHGFKIKTWGQPDPDPVSPPPTDIGITGD

pLDDT: mean 96.47, std 2.89, range [75.25, 98.75]

Mean predicted aligned error: 2.53 Å